Protein AF-A0A2N9M4C2-F1 (afdb_monomer)

Foldseek 3Di:
DDDDPDPPDDPDDDDDDDPVCVVPDDDDPVRVVVVVVVVVCVVVVVCVPPDCVVPDDDDPVRVVVPDDDDDDDDDDDDDPVLVVVLCVVDPCSVVVVVVVVVVVVVVVD

Radius of gyration: 27.61 Å; Cα contacts (8 Å, |Δi|>4): 12; chains: 1; bounding box: 53×60×71 Å

Structure (mmCIF, N/CA/C/O backbone):
data_AF-A0A2N9M4C2-F1
#
_entry.id   AF-A0A2N9M4C2-F1
#
loop_
_atom_site.group_PDB
_atom_site.id
_atom_site.type_symbol
_atom_site.label_atom_id
_atom_site.label_alt_id
_atom_site.label_comp_id
_atom_site.label_asym_id
_atom_site.label_entity_id
_atom_site.label_seq_id
_atom_site.pdbx_PDB_ins_code
_atom_site.Cartn_x
_atom_site.Cartn_y
_atom_site.Cartn_z
_atom_site.occupancy
_atom_site.B_iso_or_equiv
_atom_site.auth_seq_id
_atom_site.auth_comp_id
_atom_site.auth_asym_id
_atom_site.auth_atom_id
_atom_site.pdbx_PDB_model_num
ATOM 1 N N . MET A 1 1 ? 5.399 -47.821 -44.515 1.00 42.75 1 MET A N 1
ATOM 2 C CA . MET A 1 1 ? 6.242 -46.664 -44.135 1.00 42.75 1 MET A CA 1
ATOM 3 C C . MET A 1 1 ? 6.032 -46.381 -42.653 1.00 42.75 1 MET A C 1
ATOM 5 O O . MET A 1 1 ? 4.920 -46.050 -42.262 1.00 42.75 1 MET A O 1
ATOM 9 N N . ALA A 1 2 ? 7.039 -46.631 -41.812 1.00 45.56 2 ALA A N 1
ATOM 10 C CA . ALA A 1 2 ? 6.897 -46.562 -40.356 1.00 45.56 2 ALA A CA 1
ATOM 11 C C . ALA A 1 2 ? 6.952 -45.106 -39.853 1.00 45.56 2 ALA A C 1
ATOM 13 O O . ALA A 1 2 ? 7.911 -44.383 -40.123 1.00 45.56 2 ALA A O 1
ATOM 14 N N . LYS A 1 3 ? 5.909 -44.683 -39.127 1.00 49.50 3 LYS A N 1
ATOM 15 C CA . LYS A 1 3 ? 5.805 -43.375 -38.463 1.00 49.50 3 LYS A CA 1
ATOM 16 C C . LYS A 1 3 ? 6.837 -43.301 -37.331 1.00 49.50 3 LYS A C 1
ATOM 18 O O . LYS A 1 3 ? 6.828 -44.149 -36.443 1.00 49.50 3 LYS A O 1
ATOM 23 N N . ARG A 1 4 ? 7.715 -42.292 -37.345 1.00 53.59 4 ARG A N 1
ATOM 24 C CA . ARG A 1 4 ? 8.620 -42.009 -36.220 1.00 53.59 4 ARG A CA 1
ATOM 25 C C . ARG A 1 4 ? 7.776 -41.519 -35.044 1.00 53.59 4 ARG A C 1
ATOM 27 O O . ARG A 1 4 ? 7.190 -40.443 -35.107 1.00 53.59 4 ARG A O 1
ATOM 34 N N . SER A 1 5 ? 7.683 -42.348 -34.012 1.00 50.94 5 SER A N 1
ATOM 35 C CA . SER A 1 5 ? 7.042 -42.037 -32.738 1.00 50.94 5 SER A CA 1
ATOM 36 C C . SER A 1 5 ? 7.696 -40.816 -32.098 1.00 50.94 5 SER A C 1
ATOM 38 O O . SER A 1 5 ? 8.923 -40.719 -32.044 1.00 50.94 5 SER A O 1
ATOM 40 N N . SER A 1 6 ? 6.860 -39.911 -31.606 1.00 53.84 6 SER A N 1
ATOM 41 C CA . SER A 1 6 ? 7.190 -38.716 -30.837 1.00 53.84 6 SER A CA 1
ATOM 42 C C . SER A 1 6 ? 8.316 -38.987 -29.836 1.00 53.84 6 SER A C 1
ATOM 44 O O . SER A 1 6 ? 8.136 -39.714 -28.859 1.00 53.84 6 SER A O 1
ATOM 46 N N . ALA A 1 7 ? 9.497 -38.420 -30.082 1.00 58.50 7 ALA A N 1
ATOM 47 C CA . ALA A 1 7 ? 10.597 -38.481 -29.135 1.00 58.50 7 ALA A CA 1
ATOM 48 C C . ALA A 1 7 ? 10.240 -37.599 -27.932 1.00 58.50 7 ALA A C 1
ATOM 50 O O . ALA A 1 7 ? 10.392 -36.380 -27.975 1.00 58.50 7 ALA A O 1
ATOM 51 N N . SER A 1 8 ? 9.740 -38.222 -26.863 1.00 62.03 8 SER A N 1
ATOM 52 C CA . SER A 1 8 ? 9.714 -37.636 -25.524 1.00 62.03 8 SER A CA 1
ATOM 53 C C . SER A 1 8 ? 11.110 -37.091 -25.227 1.00 62.03 8 SER A C 1
ATOM 55 O O . SER A 1 8 ? 12.063 -37.865 -25.102 1.00 62.03 8 SER A O 1
ATOM 57 N N . SER A 1 9 ? 11.255 -35.769 -25.142 1.00 65.50 9 SER A N 1
ATOM 58 C CA . SER A 1 9 ? 12.511 -35.159 -24.718 1.00 65.50 9 SER A CA 1
ATOM 59 C C . SER A 1 9 ? 12.871 -35.713 -23.337 1.00 65.50 9 SER A C 1
ATOM 61 O O . SER A 1 9 ? 12.026 -35.820 -22.444 1.00 65.50 9 SER A O 1
ATOM 63 N N . ARG A 1 10 ? 14.121 -36.153 -23.156 1.00 65.88 10 ARG A N 1
ATOM 64 C CA . ARG A 1 10 ? 14.593 -36.567 -21.830 1.00 65.88 10 ARG A CA 1
ATOM 65 C C . ARG A 1 10 ? 14.462 -35.351 -20.915 1.00 65.88 10 ARG A C 1
ATOM 67 O O . ARG A 1 10 ? 14.984 -34.290 -21.257 1.00 65.88 10 ARG A O 1
ATOM 74 N N . ARG A 1 11 ? 13.767 -35.487 -19.778 1.00 65.94 11 ARG A N 1
ATOM 75 C CA . ARG A 1 11 ? 13.711 -34.418 -18.770 1.00 65.94 11 ARG A CA 1
ATOM 76 C C . ARG A 1 11 ? 15.146 -34.015 -18.431 1.00 65.94 11 ARG A C 1
ATOM 78 O O . ARG A 1 11 ? 15.949 -34.863 -18.044 1.00 65.94 11 ARG A O 1
ATOM 85 N N . GLY A 1 12 ? 15.470 -32.740 -18.640 1.00 72.56 12 GLY A N 1
ATOM 86 C CA . GLY A 1 12 ? 16.771 -32.193 -18.275 1.00 72.56 12 GLY A CA 1
ATOM 87 C C . GLY A 1 12 ? 17.039 -32.409 -16.786 1.00 72.56 12 GLY A C 1
ATOM 88 O O . GLY A 1 12 ? 16.111 -32.417 -15.974 1.00 72.56 12 GLY A O 1
ATOM 89 N N . LYS A 1 13 ? 18.307 -32.610 -16.421 1.00 81.12 13 LYS A N 1
ATOM 90 C CA . LYS A 1 13 ? 18.711 -32.723 -15.017 1.00 81.12 13 LYS A CA 1
ATOM 91 C C . LYS A 1 13 ? 18.387 -31.407 -14.302 1.00 81.12 13 LYS A C 1
ATOM 93 O O . LYS A 1 13 ? 18.711 -30.342 -14.823 1.00 81.12 13 LYS A O 1
ATOM 98 N N . LEU A 1 14 ? 17.764 -31.480 -13.126 1.00 79.00 14 LEU A N 1
ATOM 99 C CA . LEU A 1 14 ? 17.543 -30.301 -12.288 1.00 79.00 14 LEU A CA 1
ATOM 100 C C . LEU A 1 14 ? 18.901 -29.704 -11.902 1.00 79.00 14 LEU A C 1
ATOM 102 O O . LEU A 1 14 ? 19.776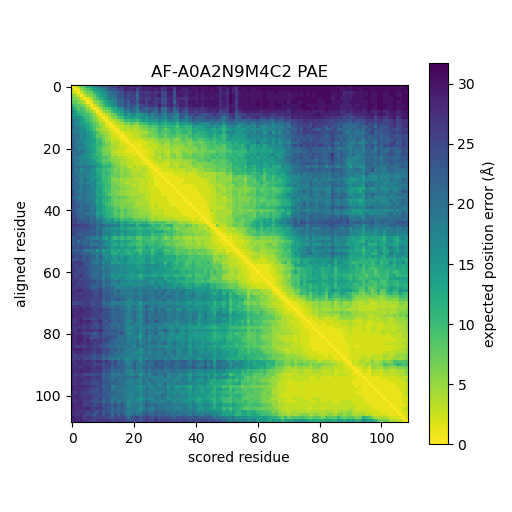 -30.413 -11.402 1.00 79.00 14 LEU A O 1
ATOM 106 N N . ILE A 1 15 ? 19.075 -28.411 -12.161 1.00 79.44 15 ILE A N 1
ATOM 107 C CA . ILE A 1 15 ? 20.264 -27.654 -11.772 1.00 79.44 15 ILE A CA 1
ATOM 108 C C . ILE A 1 15 ? 19.883 -26.849 -10.532 1.00 79.44 15 ILE A C 1
ATOM 110 O O . ILE A 1 15 ? 19.070 -25.932 -10.618 1.00 79.44 15 ILE A O 1
ATOM 114 N N . SER A 1 16 ? 20.455 -27.195 -9.380 1.00 82.81 16 SER A N 1
ATOM 115 C CA . SER A 1 16 ? 20.344 -26.380 -8.171 1.00 82.81 16 SER A CA 1
ATOM 116 C C . SER A 1 16 ? 21.365 -25.245 -8.231 1.00 82.81 16 SER A C 1
ATOM 118 O O . SER A 1 16 ? 22.569 -25.498 -8.256 1.00 82.81 16 SER A O 1
ATOM 120 N N . VAL A 1 17 ? 20.891 -24.004 -8.243 1.00 86.00 17 VAL A N 1
ATOM 121 C CA . VAL A 1 17 ? 21.718 -22.790 -8.196 1.00 86.00 17 VAL A CA 1
ATOM 122 C C . VAL A 1 17 ? 21.218 -21.885 -7.077 1.00 86.00 17 VAL A C 1
ATOM 124 O O . VAL A 1 17 ? 20.012 -21.776 -6.864 1.00 86.00 17 VAL A O 1
ATOM 127 N N . SER A 1 18 ? 22.138 -21.248 -6.349 1.00 89.12 18 SER A N 1
ATOM 128 C CA . SER A 1 18 ? 21.786 -20.256 -5.330 1.00 89.12 18 SER A CA 1
ATOM 129 C C . SER A 1 18 ? 21.359 -18.944 -5.992 1.00 89.12 18 SER A C 1
ATOM 131 O O . SER A 1 18 ? 21.867 -18.599 -7.061 1.00 89.12 18 SER A O 1
ATOM 133 N N . ALA A 1 19 ? 20.467 -18.183 -5.352 1.00 85.75 19 ALA A N 1
ATOM 134 C CA . ALA A 1 19 ? 20.057 -16.865 -5.845 1.00 85.75 19 ALA A CA 1
ATOM 135 C C . ALA A 1 19 ? 21.266 -15.932 -6.046 1.00 85.75 19 ALA A C 1
ATOM 137 O O . ALA A 1 19 ? 21.409 -15.327 -7.106 1.00 85.75 19 ALA A O 1
ATOM 138 N N . GLU A 1 20 ? 22.197 -15.925 -5.087 1.00 89.88 20 GLU A N 1
ATOM 139 C CA . GLU A 1 20 ? 23.449 -15.160 -5.154 1.00 89.88 20 GLU A CA 1
ATOM 140 C C . GLU A 1 20 ? 24.255 -15.474 -6.427 1.00 89.88 20 GLU A C 1
ATOM 142 O O . GLU A 1 20 ? 24.755 -14.575 -7.104 1.00 89.88 20 GLU A O 1
ATOM 147 N N . SER A 1 21 ? 24.330 -16.756 -6.808 1.00 85.94 21 SER A N 1
ATOM 148 C CA . SER A 1 21 ? 25.044 -17.197 -8.013 1.00 85.94 21 SER A CA 1
ATOM 149 C C . SER A 1 21 ? 24.338 -16.814 -9.313 1.00 85.94 21 SER A C 1
ATOM 151 O O . SER A 1 21 ? 24.990 -16.699 -10.345 1.00 85.94 21 SER A O 1
ATOM 153 N N . ILE A 1 22 ? 23.018 -16.609 -9.289 1.00 86.06 22 ILE A N 1
ATOM 154 C CA . ILE A 1 22 ? 22.260 -16.140 -10.454 1.00 86.06 22 ILE A CA 1
ATOM 155 C C . ILE A 1 22 ? 22.545 -14.655 -10.678 1.00 86.06 22 ILE A C 1
ATOM 157 O O . ILE A 1 22 ? 22.813 -14.257 -11.810 1.00 86.06 22 ILE A O 1
ATOM 161 N N . PHE A 1 23 ? 22.523 -13.859 -9.607 1.00 86.19 23 PHE A N 1
ATOM 162 C CA . PHE A 1 23 ? 22.695 -12.409 -9.689 1.00 86.19 23 PHE A CA 1
ATOM 163 C C . PHE A 1 23 ? 24.137 -11.980 -9.980 1.00 86.19 23 PHE A C 1
ATOM 165 O O . PHE A 1 23 ? 24.347 -11.017 -10.710 1.00 86.19 23 PHE A O 1
ATOM 172 N N . SER A 1 24 ? 25.131 -12.704 -9.459 1.00 89.06 24 SER A N 1
ATOM 173 C CA . SER A 1 24 ? 26.557 -12.381 -9.648 1.00 89.06 24 SER A CA 1
ATOM 174 C C . SER A 1 24 ? 27.164 -12.926 -10.948 1.00 89.06 24 SER A C 1
ATOM 176 O O . SER A 1 24 ? 28.325 -12.649 -11.256 1.00 89.06 24 SER A O 1
ATOM 178 N N . ARG A 1 25 ? 26.414 -13.710 -11.736 1.00 89.06 25 ARG A N 1
ATOM 179 C CA . ARG A 1 25 ? 26.960 -14.374 -12.926 1.00 89.06 25 ARG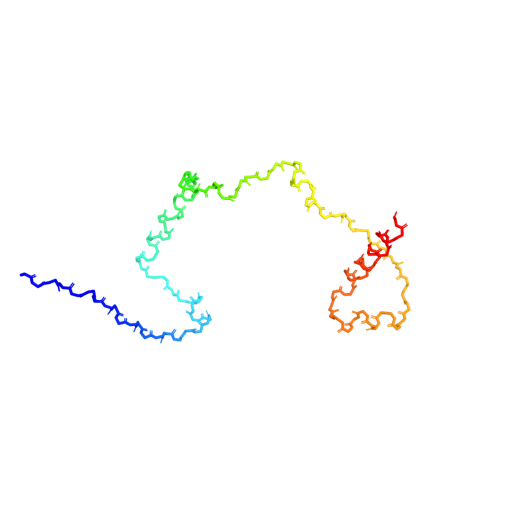 A CA 1
ATOM 180 C C . ARG A 1 25 ? 27.163 -13.388 -14.085 1.00 89.06 25 ARG A C 1
ATOM 182 O O . ARG A 1 25 ? 26.180 -12.813 -14.555 1.00 89.06 25 ARG A O 1
ATOM 189 N N . PRO A 1 26 ? 28.389 -13.250 -14.629 1.00 89.75 26 PRO A N 1
ATOM 190 C CA . PRO A 1 26 ? 28.631 -12.367 -15.762 1.00 89.75 26 PRO A CA 1
ATOM 191 C C . PRO A 1 26 ? 27.957 -12.894 -17.036 1.00 89.75 26 PRO A C 1
ATOM 193 O O . PRO A 1 26 ? 27.902 -14.100 -17.292 1.00 89.75 26 PRO A O 1
ATOM 196 N N . LEU A 1 27 ? 27.458 -11.967 -17.853 1.00 90.06 27 LEU A N 1
ATOM 197 C CA . LEU A 1 27 ? 26.815 -12.263 -19.131 1.00 90.06 27 LEU A CA 1
ATOM 198 C C . LEU A 1 27 ? 27.844 -12.725 -20.172 1.00 90.06 27 LEU A C 1
ATOM 200 O O . LEU A 1 27 ? 28.914 -12.138 -20.319 1.00 90.06 27 LEU A O 1
ATOM 204 N N . ASN A 1 28 ? 27.497 -13.751 -20.949 1.00 92.12 28 ASN A N 1
ATOM 205 C CA . ASN A 1 28 ? 28.287 -14.146 -22.117 1.00 92.12 28 ASN A CA 1
ATOM 206 C C . ASN A 1 28 ? 27.987 -13.213 -23.309 1.00 92.12 28 ASN A C 1
ATOM 208 O O . ASN A 1 28 ? 26.888 -12.672 -23.417 1.00 92.12 28 ASN A O 1
ATOM 212 N N . LYS A 1 29 ? 28.912 -13.104 -24.272 1.00 93.38 29 LYS A N 1
ATOM 213 C CA . LYS A 1 29 ? 28.821 -12.261 -25.481 1.00 93.38 29 LYS A CA 1
ATOM 214 C C . LYS A 1 29 ? 27.467 -12.356 -26.194 1.00 93.38 29 LYS A C 1
ATOM 216 O O . LYS A 1 29 ? 26.915 -11.342 -26.607 1.00 93.38 29 LYS A O 1
ATOM 221 N N . ARG A 1 30 ? 26.906 -13.569 -26.309 1.00 93.56 30 ARG A N 1
ATOM 222 C CA . ARG A 1 30 ? 25.581 -13.796 -26.920 1.00 93.56 30 ARG A CA 1
ATOM 223 C C . ARG A 1 30 ? 24.453 -13.132 -26.128 1.00 93.56 30 ARG A C 1
ATOM 225 O O . ARG A 1 30 ? 23.580 -12.518 -26.725 1.00 93.56 30 ARG A O 1
ATOM 232 N N . GLN A 1 31 ? 24.475 -13.244 -24.801 1.00 94.12 31 GLN A N 1
ATOM 233 C CA . GLN A 1 31 ? 23.456 -12.647 -23.936 1.00 94.12 31 GLN A CA 1
ATOM 234 C C . GLN A 1 31 ? 23.559 -11.122 -23.956 1.00 94.12 31 GLN A C 1
ATOM 236 O O . GLN A 1 31 ? 22.544 -10.451 -24.106 1.00 94.12 31 GLN A O 1
ATOM 241 N N . THR A 1 32 ? 24.779 -10.583 -23.905 1.00 94.25 32 THR A N 1
ATOM 242 C CA . THR A 1 32 ? 25.023 -9.140 -24.028 1.00 94.25 32 THR A CA 1
ATOM 243 C C . THR A 1 32 ? 24.485 -8.590 -25.347 1.00 94.25 32 THR A C 1
ATOM 245 O O . THR A 1 32 ? 23.804 -7.571 -25.347 1.00 94.25 32 THR A O 1
ATOM 248 N N . ALA A 1 33 ? 24.719 -9.283 -26.466 1.00 95.06 33 ALA A N 1
ATOM 249 C CA . ALA A 1 33 ? 24.199 -8.874 -27.771 1.00 95.06 33 ALA A CA 1
ATOM 250 C C . ALA A 1 33 ? 22.659 -8.887 -27.830 1.00 95.06 33 ALA A C 1
ATOM 252 O O . ALA A 1 33 ? 22.057 -7.973 -28.394 1.00 95.06 33 ALA A O 1
ATOM 253 N N . VAL A 1 34 ? 22.013 -9.891 -27.224 1.00 94.88 34 VAL A N 1
ATOM 254 C CA . VAL A 1 34 ? 20.544 -9.961 -27.130 1.00 94.88 34 VAL A CA 1
ATOM 255 C C . VAL A 1 34 ? 19.994 -8.807 -26.291 1.00 94.88 34 VAL A C 1
ATOM 257 O O . VAL A 1 34 ? 19.091 -8.109 -26.749 1.00 94.88 34 VAL A O 1
ATOM 260 N N . LEU A 1 35 ? 20.562 -8.557 -25.108 1.00 93.25 35 LEU A N 1
ATOM 261 C CA . LEU A 1 35 ? 20.149 -7.443 -24.250 1.00 93.25 35 LEU A CA 1
ATOM 262 C C . LEU A 1 35 ? 20.357 -6.091 -24.935 1.00 93.25 35 LEU A C 1
ATOM 264 O O . LEU A 1 35 ? 19.472 -5.247 -24.875 1.00 93.25 35 LEU A O 1
ATOM 268 N N . ALA A 1 36 ? 21.474 -5.902 -25.642 1.00 94.12 36 ALA A N 1
ATOM 269 C CA . ALA A 1 36 ? 21.734 -4.680 -26.398 1.00 94.12 36 ALA A CA 1
ATOM 270 C C . ALA A 1 36 ? 20.687 -4.446 -27.501 1.00 94.12 36 ALA A C 1
ATOM 272 O O . ALA A 1 36 ? 20.237 -3.319 -27.697 1.00 94.12 36 ALA A O 1
ATOM 273 N N . ARG A 1 37 ? 20.251 -5.506 -28.197 1.00 91.88 37 ARG A N 1
ATOM 274 C CA . ARG A 1 37 ? 19.171 -5.421 -29.192 1.00 91.88 37 ARG A CA 1
ATOM 275 C C . ARG A 1 37 ? 17.833 -5.047 -28.550 1.00 91.88 37 ARG A C 1
ATOM 277 O O . ARG A 1 37 ? 17.142 -4.187 -29.088 1.00 91.88 37 ARG A O 1
ATOM 284 N N . ILE A 1 38 ? 17.483 -5.672 -27.425 1.00 90.31 38 ILE A N 1
ATOM 285 C CA . ILE A 1 38 ? 16.247 -5.370 -26.683 1.00 90.31 38 ILE A CA 1
ATOM 286 C C . ILE A 1 38 ? 16.269 -3.922 -26.184 1.00 90.31 38 ILE A C 1
ATOM 288 O O . ILE A 1 38 ? 15.321 -3.184 -26.425 1.00 90.31 38 ILE A O 1
ATOM 292 N N . ALA A 1 39 ? 17.374 -3.491 -25.573 1.00 90.62 39 ALA A N 1
ATOM 293 C CA . ALA A 1 39 ? 17.540 -2.127 -25.083 1.00 90.62 39 ALA A CA 1
ATOM 294 C C . ALA A 1 39 ? 17.424 -1.093 -26.213 1.00 90.62 39 ALA A C 1
ATOM 296 O O . ALA A 1 39 ? 16.765 -0.073 -26.044 1.00 90.62 39 ALA A O 1
ATOM 297 N N . LYS A 1 40 ? 18.007 -1.370 -27.389 1.00 92.19 40 LYS A N 1
ATOM 298 C CA . LYS A 1 40 ? 17.877 -0.500 -28.568 1.00 92.19 40 LYS A CA 1
ATOM 299 C C . LYS A 1 40 ? 16.424 -0.383 -29.045 1.00 92.19 40 LYS A C 1
ATOM 301 O O . LYS A 1 40 ? 15.996 0.713 -29.386 1.00 92.19 40 LYS A O 1
ATOM 306 N N . ARG A 1 41 ? 15.683 -1.494 -29.060 1.00 87.06 41 ARG A N 1
ATOM 307 C CA . ARG A 1 41 ? 14.255 -1.539 -29.415 1.00 87.06 41 ARG A CA 1
ATOM 308 C C . ARG A 1 41 ? 13.396 -0.739 -28.424 1.00 87.06 41 ARG A C 1
ATOM 310 O O . ARG A 1 41 ? 12.620 0.109 -28.845 1.00 87.06 41 ARG A O 1
ATOM 317 N N . GLN A 1 42 ? 13.614 -0.928 -27.122 1.00 87.06 42 GLN A N 1
ATOM 318 C CA . GLN A 1 42 ? 12.920 -0.175 -26.067 1.00 87.06 42 GLN A CA 1
ATOM 319 C C . GLN A 1 42 ? 13.236 1.327 -26.114 1.00 87.06 42 GLN A C 1
ATOM 321 O O . GLN A 1 42 ? 12.337 2.151 -26.009 1.00 87.06 42 GLN A O 1
ATOM 326 N N . ALA A 1 43 ? 14.503 1.702 -26.322 1.00 88.88 43 ALA A N 1
ATOM 327 C CA . ALA A 1 43 ? 14.905 3.106 -26.434 1.00 88.88 43 ALA A CA 1
ATOM 328 C C . ALA A 1 43 ? 14.301 3.808 -27.663 1.00 88.88 43 ALA A C 1
ATOM 330 O O . ALA A 1 43 ? 14.124 5.022 -27.647 1.00 88.88 43 ALA A O 1
ATOM 331 N N . ALA A 1 44 ? 13.985 3.052 -28.717 1.00 88.94 44 ALA A N 1
ATOM 332 C CA . ALA A 1 44 ? 13.282 3.556 -29.892 1.00 88.94 44 ALA A CA 1
ATO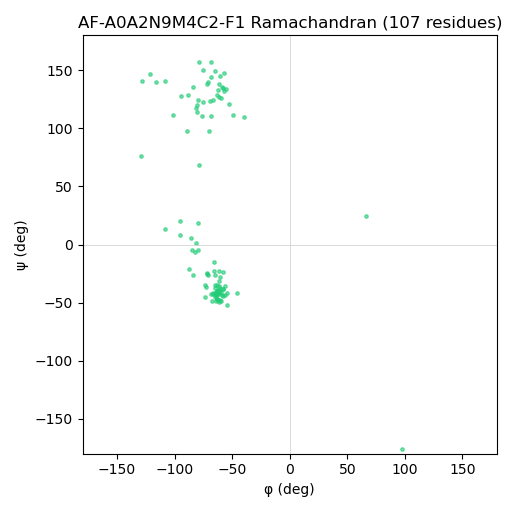M 333 C C . ALA A 1 44 ? 11.758 3.673 -29.688 1.00 88.94 44 ALA A C 1
ATOM 335 O O . ALA A 1 44 ? 11.080 4.163 -30.587 1.00 88.94 44 ALA A O 1
ATOM 336 N N . GLY A 1 45 ? 11.218 3.232 -28.542 1.00 83.19 45 GLY A N 1
ATOM 337 C CA . GLY A 1 45 ? 9.778 3.233 -28.269 1.00 83.19 45 GLY A CA 1
ATOM 338 C C . GLY A 1 45 ? 8.984 2.273 -29.159 1.00 83.19 45 GLY A C 1
ATOM 339 O O . GLY A 1 45 ? 7.805 2.503 -29.412 1.00 83.19 45 GLY A O 1
ATOM 340 N N . GLU A 1 46 ? 9.626 1.223 -29.682 1.00 82.94 46 GLU A N 1
ATOM 341 C CA . GLU A 1 46 ? 8.994 0.215 -30.543 1.00 82.94 46 GLU A CA 1
ATOM 342 C C . GLU A 1 46 ? 8.200 -0.785 -29.677 1.00 82.94 46 GLU A C 1
ATOM 344 O O . GLU A 1 46 ? 8.561 -1.954 -29.541 1.00 82.94 46 GLU A O 1
ATOM 349 N N . ASP A 1 47 ? 7.118 -0.288 -29.075 1.00 81.69 47 ASP A N 1
ATOM 350 C CA . ASP A 1 47 ? 6.175 -1.049 -28.243 1.00 81.69 47 ASP A CA 1
ATOM 351 C C . ASP A 1 47 ? 4.950 -1.533 -29.050 1.00 81.69 47 ASP A C 1
ATOM 353 O O . ASP A 1 47 ? 4.004 -2.085 -28.495 1.00 81.69 47 ASP A O 1
ATOM 357 N N . SER A 1 48 ? 4.962 -1.366 -30.379 1.00 81.94 48 SER A N 1
ATOM 358 C CA . SER A 1 48 ? 3.858 -1.733 -31.284 1.00 81.94 48 SER A CA 1
ATOM 359 C C . SER A 1 48 ? 3.511 -3.223 -31.290 1.00 81.94 48 SER A C 1
ATOM 361 O O . SER A 1 48 ? 2.398 -3.584 -31.660 1.00 81.94 48 SER A O 1
ATOM 363 N N . ASP A 1 49 ? 4.459 -4.079 -30.901 1.00 84.06 49 ASP A N 1
ATOM 364 C CA . ASP A 1 49 ? 4.271 -5.531 -30.809 1.00 84.06 49 ASP A CA 1
ATOM 365 C C . ASP A 1 49 ? 3.597 -5.953 -29.483 1.00 84.06 49 ASP A C 1
ATOM 367 O O . ASP A 1 49 ? 3.303 -7.136 -29.298 1.00 84.06 49 ASP A O 1
ATOM 371 N N . ILE A 1 50 ? 3.390 -5.027 -28.535 1.00 83.69 50 ILE A N 1
ATOM 372 C CA . ILE A 1 50 ? 2.752 -5.325 -27.248 1.00 83.69 50 ILE A CA 1
ATOM 373 C C . ILE A 1 50 ? 1.233 -5.352 -27.434 1.00 83.69 50 ILE A C 1
ATOM 375 O O . ILE A 1 50 ? 0.599 -4.334 -27.707 1.00 83.69 50 ILE A O 1
ATOM 379 N N . ASP A 1 51 ? 0.648 -6.534 -27.259 1.00 87.00 51 ASP A N 1
ATOM 380 C CA . ASP A 1 51 ? -0.799 -6.718 -27.237 1.00 87.00 51 ASP A CA 1
ATOM 381 C C . ASP A 1 51 ? -1.362 -6.333 -25.858 1.00 87.00 51 ASP A C 1
ATOM 383 O O . ASP A 1 51 ? -0.978 -6.912 -24.844 1.00 87.00 51 ASP A O 1
ATOM 387 N N . TYR A 1 52 ? -2.263 -5.348 -25.835 1.00 85.38 52 TYR A N 1
ATOM 388 C CA . TYR A 1 52 ? -2.993 -4.890 -24.644 1.00 85.38 52 TYR A CA 1
ATOM 389 C C . TYR A 1 52 ? -4.480 -5.288 -24.681 1.00 85.38 52 TYR A C 1
ATOM 391 O O . TYR A 1 52 ? -5.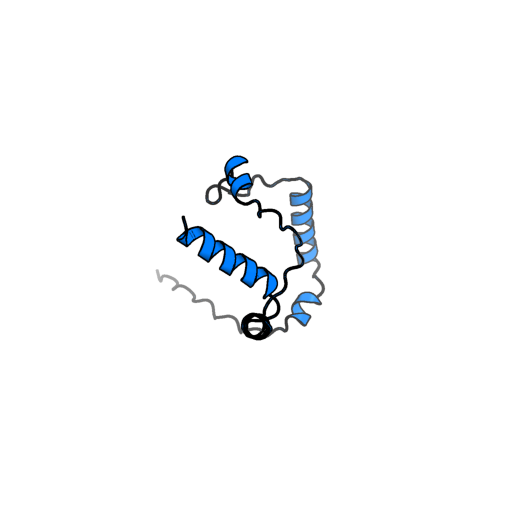290 -4.736 -23.935 1.00 85.38 52 TYR A O 1
ATOM 399 N N . SER A 1 53 ? -4.881 -6.197 -25.577 1.00 89.31 53 SER A N 1
ATOM 400 C CA . SER A 1 53 ? -6.286 -6.582 -25.768 1.00 89.31 53 SER A CA 1
ATOM 401 C C . SER A 1 53 ? -6.934 -7.193 -24.520 1.00 89.31 53 SER A C 1
ATOM 403 O O . SER A 1 53 ? -8.140 -7.045 -24.316 1.00 89.31 53 SER A O 1
ATOM 405 N N . ASP A 1 54 ? -6.142 -7.831 -23.659 1.00 91.88 54 ASP A N 1
ATOM 406 C CA . ASP A 1 54 ? -6.563 -8.426 -22.391 1.00 91.88 54 ASP A CA 1
ATOM 407 C C . ASP A 1 54 ? -6.533 -7.440 -21.209 1.00 91.88 54 ASP A C 1
ATOM 409 O O . ASP A 1 54 ? -7.213 -7.653 -20.202 1.00 91.88 54 ASP A O 1
ATOM 413 N N . ILE A 1 55 ? -5.770 -6.350 -21.327 1.00 88.69 55 ILE A N 1
ATOM 414 C CA . ILE A 1 55 ? -5.566 -5.344 -20.279 1.00 88.69 55 ILE A CA 1
ATOM 415 C C . ILE A 1 55 ? -5.825 -3.955 -20.879 1.00 88.69 55 ILE A C 1
ATOM 417 O O . ILE A 1 55 ? -4.883 -3.201 -21.152 1.00 88.69 55 ILE A O 1
ATOM 421 N N . PRO A 1 56 ? -7.102 -3.584 -21.092 1.00 85.00 56 PRO A N 1
ATOM 422 C CA . PRO A 1 56 ? -7.431 -2.272 -21.622 1.00 85.00 56 PRO A CA 1
ATOM 423 C C . PRO A 1 56 ? -6.928 -1.165 -20.680 1.00 85.00 56 PRO A C 1
ATOM 425 O O . PRO A 1 56 ? -6.966 -1.326 -19.452 1.00 85.00 56 PRO A O 1
ATOM 428 N N . PRO A 1 57 ? -6.477 -0.021 -21.224 1.00 83.81 57 PRO A N 1
ATOM 429 C CA . PRO A 1 57 ? -6.036 1.100 -20.409 1.00 83.81 57 PRO A CA 1
ATOM 430 C C . PRO A 1 57 ? -7.193 1.619 -19.550 1.00 83.81 57 PRO A C 1
ATOM 432 O O . PRO A 1 57 ? -8.331 1.743 -20.007 1.00 83.81 57 PRO A O 1
ATOM 435 N N . LEU A 1 58 ? -6.894 1.938 -18.291 1.00 88.62 58 LEU A N 1
ATOM 436 C CA . LEU A 1 58 ? -7.870 2.549 -17.394 1.00 88.62 58 LEU A CA 1
ATOM 437 C C . LEU A 1 58 ? -8.149 3.990 -17.827 1.00 88.62 58 LEU A C 1
ATOM 439 O O . LEU A 1 58 ? -7.227 4.732 -18.161 1.00 88.62 58 LEU A O 1
ATOM 443 N N . THR A 1 59 ? -9.412 4.404 -17.757 1.00 90.56 59 THR A N 1
ATOM 444 C CA . THR A 1 59 ? -9.778 5.815 -17.926 1.00 90.56 59 THR A CA 1
ATOM 445 C C . THR A 1 59 ? -9.267 6.647 -16.748 1.00 90.56 59 THR A C 1
ATOM 447 O O . THR A 1 59 ? -9.094 6.130 -15.640 1.00 90.56 59 THR A O 1
ATOM 450 N N . ASP A 1 60 ? -9.091 7.957 -16.940 1.00 87.69 60 ASP A N 1
ATOM 451 C CA . ASP A 1 60 ? -8.689 8.866 -15.855 1.00 87.69 60 ASP A CA 1
ATOM 452 C C . ASP A 1 60 ? -9.651 8.806 -14.658 1.00 87.69 60 ASP A C 1
ATOM 454 O O . ASP A 1 60 ? -9.226 8.851 -13.502 1.00 87.69 60 ASP A O 1
ATOM 458 N N . GLU A 1 61 ? -10.950 8.629 -14.914 1.00 87.31 61 GLU A N 1
ATOM 459 C CA . GLU A 1 61 ? -11.965 8.451 -13.872 1.00 87.31 61 GLU A CA 1
ATOM 460 C C . GLU A 1 61 ? -11.785 7.143 -13.097 1.00 87.31 61 GLU A C 1
ATOM 462 O O . GLU A 1 61 ? -11.919 7.115 -11.869 1.00 87.31 61 GLU A O 1
ATOM 467 N N . GLN A 1 62 ? -11.484 6.043 -13.795 1.00 87.69 62 GLN A N 1
ATOM 468 C CA . GLN A 1 62 ? -11.182 4.768 -13.153 1.00 87.69 62 GLN A CA 1
ATOM 469 C C . GLN A 1 62 ? -9.908 4.889 -12.321 1.00 87.69 62 GLN A C 1
ATOM 471 O O . GLN A 1 62 ? -9.903 4.479 -11.162 1.00 87.69 62 GLN A O 1
ATOM 476 N N . LEU A 1 63 ? -8.864 5.520 -12.860 1.00 86.44 63 LEU A N 1
ATOM 477 C CA . LEU A 1 63 ? -7.600 5.745 -12.167 1.00 86.44 63 LEU A CA 1
ATOM 478 C C . LEU A 1 63 ? -7.775 6.628 -10.921 1.00 86.44 63 LEU A C 1
ATOM 480 O O . LEU A 1 63 ? -7.201 6.345 -9.866 1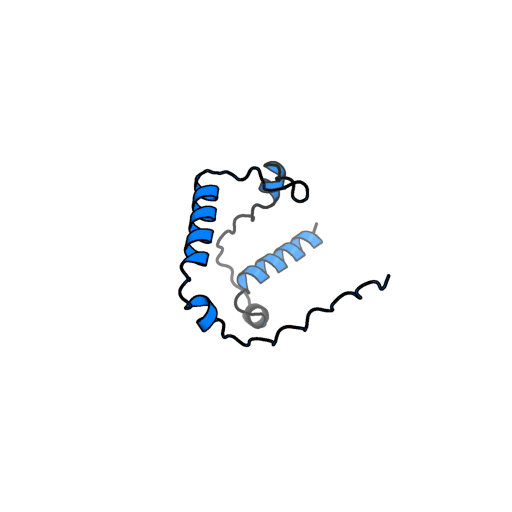.00 86.44 63 LEU A O 1
ATOM 484 N N . ALA A 1 64 ? -8.621 7.658 -10.997 1.00 83.25 64 ALA A N 1
ATOM 485 C CA . ALA A 1 64 ? -8.927 8.540 -9.875 1.00 83.25 64 ALA A CA 1
ATOM 486 C C . ALA A 1 64 ? -9.564 7.798 -8.687 1.00 83.25 64 ALA A C 1
ATOM 488 O O . ALA A 1 64 ? -9.289 8.149 -7.535 1.00 83.25 64 ALA A O 1
ATOM 489 N N . LYS A 1 65 ? -10.340 6.730 -8.933 1.00 80.75 65 LYS A N 1
ATOM 490 C CA . LYS A 1 65 ? -10.918 5.880 -7.872 1.00 80.75 65 LYS A CA 1
ATOM 491 C C . LYS A 1 65 ? -9.860 5.112 -7.074 1.00 80.75 65 LYS A C 1
ATOM 493 O O . LYS A 1 65 ? -10.111 4.762 -5.924 1.00 80.75 65 LYS A O 1
ATOM 498 N N . PHE A 1 66 ? -8.670 4.890 -7.634 1.00 81.00 66 PHE A N 1
ATOM 499 C CA . PHE A 1 66 ? -7.566 4.200 -6.953 1.00 81.00 66 PHE A CA 1
ATOM 500 C C . PHE A 1 66 ? -6.692 5.127 -6.095 1.00 81.00 66 PHE A C 1
ATOM 502 O O . PHE A 1 66 ? -5.694 4.687 -5.515 1.00 81.00 66 PHE A O 1
ATOM 509 N N . ARG A 1 67 ? -7.054 6.409 -5.955 1.00 75.12 67 ARG A N 1
ATOM 510 C CA . ARG A 1 67 ? -6.329 7.322 -5.067 1.00 75.12 67 ARG A CA 1
ATOM 511 C C . ARG A 1 67 ? -6.553 6.936 -3.609 1.00 75.12 67 ARG A C 1
ATOM 513 O O . ARG A 1 67 ? -7.675 6.888 -3.106 1.00 75.12 67 ARG A O 1
ATOM 520 N N . ARG A 1 68 ? -5.452 6.699 -2.893 1.00 75.62 68 ARG A N 1
ATOM 521 C CA . ARG A 1 68 ? -5.494 6.533 -1.438 1.00 75.62 68 ARG A CA 1
ATOM 522 C C . ARG A 1 68 ? -5.978 7.838 -0.816 1.00 75.62 68 ARG A C 1
ATOM 524 O O . ARG A 1 68 ? -5.416 8.894 -1.095 1.00 75.62 68 ARG A O 1
ATOM 531 N N . ALA A 1 69 ? -6.984 7.751 0.051 1.00 79.69 69 ALA A N 1
ATOM 532 C CA . ALA A 1 69 ? -7.408 8.898 0.841 1.00 79.69 69 ALA A CA 1
ATOM 533 C C . ALA A 1 69 ? -6.206 9.453 1.634 1.00 79.69 69 ALA A C 1
ATOM 535 O O . ALA A 1 69 ? -5.470 8.655 2.238 1.00 79.69 69 ALA A O 1
ATOM 536 N N . PRO A 1 70 ? -5.989 10.782 1.638 1.00 84.81 70 PRO A N 1
ATOM 537 C CA . PRO A 1 70 ? -4.886 11.383 2.373 1.00 84.81 70 PRO A CA 1
ATOM 538 C C . PRO A 1 70 ? -5.010 11.044 3.860 1.00 84.81 70 PRO A C 1
ATOM 540 O O . PRO A 1 70 ? -6.097 11.086 4.439 1.00 84.81 70 PRO A O 1
ATOM 543 N N . LYS A 1 71 ? -3.889 10.661 4.477 1.00 86.69 71 LYS A N 1
ATOM 544 C CA . LYS A 1 71 ? -3.828 10.389 5.915 1.00 86.69 71 LYS A CA 1
ATOM 545 C C . LYS A 1 71 ? -3.508 11.688 6.641 1.00 86.69 71 LYS A C 1
ATOM 547 O O . LYS A 1 71 ? -2.526 12.342 6.309 1.00 86.69 71 LYS A O 1
ATOM 552 N N . VAL A 1 72 ? -4.302 12.016 7.651 1.00 90.44 72 VAL A N 1
ATOM 553 C CA . VAL A 1 72 ? -4.016 13.125 8.564 1.00 90.44 72 VAL A CA 1
ATOM 554 C C . VAL A 1 72 ? -3.282 12.561 9.776 1.00 90.44 72 VAL A C 1
ATOM 556 O O . VAL A 1 72 ? -3.731 11.580 10.372 1.00 90.44 72 VAL A O 1
ATOM 559 N N . LEU A 1 73 ? -2.136 13.151 10.117 1.00 89.56 73 LEU A N 1
ATOM 560 C CA . LEU A 1 73 ? -1.409 12.797 11.330 1.00 89.56 73 LEU A CA 1
ATOM 561 C C . LEU A 1 73 ? -2.132 13.420 12.526 1.00 89.56 73 LEU A C 1
ATOM 563 O O . LEU A 1 73 ? -2.131 14.636 12.687 1.00 89.56 73 LEU A O 1
ATOM 567 N N . ILE A 1 74 ? -2.744 12.578 13.353 1.00 88.06 74 ILE A N 1
ATOM 568 C CA . ILE A 1 74 ? -3.377 12.991 14.606 1.00 88.06 74 ILE A CA 1
ATOM 569 C C . ILE A 1 74 ? -2.659 12.330 15.782 1.00 88.06 74 ILE A C 1
ATOM 571 O O . ILE A 1 74 ? -2.300 11.153 15.719 1.00 88.06 74 ILE A O 1
ATOM 575 N N . ALA A 1 75 ? -2.459 13.081 16.863 1.00 89.75 75 ALA A N 1
ATOM 576 C CA . ALA A 1 75 ? -2.001 12.532 18.131 1.00 89.75 75 ALA A CA 1
ATOM 577 C C . ALA A 1 75 ? -3.229 12.110 18.951 1.00 89.75 75 ALA A C 1
ATOM 579 O O . ALA A 1 75 ? -3.877 12.941 19.579 1.00 89.75 75 ALA A O 1
ATOM 580 N N . ALA A 1 76 ? -3.571 10.822 18.913 1.00 89.69 76 ALA A N 1
ATOM 581 C CA . ALA A 1 76 ? -4.654 10.247 19.707 1.00 89.69 76 ALA A CA 1
ATOM 582 C C . ALA A 1 76 ? -4.083 9.363 20.822 1.00 89.69 76 ALA A C 1
ATOM 584 O O . ALA A 1 76 ? -3.110 8.635 20.610 1.00 89.69 76 ALA A O 1
ATOM 585 N N . ARG A 1 77 ? -4.692 9.415 22.010 1.00 93.19 77 ARG A N 1
ATOM 586 C CA . ARG A 1 77 ? -4.365 8.503 23.114 1.00 93.19 77 ARG A CA 1
ATOM 587 C C . ARG A 1 77 ? -5.156 7.209 22.932 1.00 93.19 77 ARG A C 1
ATOM 589 O O . ARG A 1 77 ? -6.339 7.257 22.616 1.00 93.19 77 ARG A O 1
ATOM 596 N N . LEU A 1 78 ? -4.491 6.075 23.123 1.00 92.25 78 LEU A N 1
ATOM 597 C CA . LEU A 1 78 ? -5.095 4.744 23.124 1.00 92.25 78 LEU A CA 1
ATOM 598 C C . LEU A 1 78 ? -4.809 4.085 24.465 1.00 92.25 78 LEU A C 1
ATOM 600 O O . LEU A 1 78 ? -3.730 4.290 25.031 1.00 92.25 78 LEU A O 1
ATOM 604 N N . ASP A 1 79 ? -5.748 3.274 24.933 1.00 96.25 79 ASP A N 1
ATOM 605 C CA . ASP A 1 79 ? -5.534 2.457 26.119 1.00 96.25 79 ASP A CA 1
ATOM 606 C C . ASP A 1 79 ? -4.429 1.424 25.873 1.00 96.25 79 ASP A C 1
ATOM 608 O O . ASP A 1 79 ? -4.175 0.982 24.743 1.00 96.25 79 ASP A O 1
ATOM 612 N N . ARG A 1 80 ? -3.709 1.076 26.946 1.00 96.25 80 ARG A N 1
ATOM 613 C CA . ARG A 1 80 ? -2.517 0.223 26.858 1.00 96.25 80 ARG A CA 1
ATOM 614 C C . ARG A 1 80 ? -2.851 -1.179 26.354 1.00 96.25 80 ARG A C 1
ATOM 616 O O . ARG A 1 80 ? -2.123 -1.706 25.522 1.00 96.25 80 ARG A O 1
ATOM 623 N N . ASP A 1 81 ? -3.945 -1.758 26.823 1.00 96.81 81 ASP A N 1
ATOM 624 C CA . ASP A 1 81 ? -4.422 -3.079 26.415 1.00 96.81 81 ASP A CA 1
ATOM 625 C C . ASP A 1 81 ? -4.796 -3.128 24.924 1.00 96.81 81 ASP A C 1
ATOM 627 O O . ASP A 1 81 ? -4.401 -4.061 24.222 1.00 96.81 81 ASP A O 1
ATOM 631 N N . ILE A 1 82 ? -5.468 -2.092 24.412 1.00 95.25 82 ILE A N 1
ATOM 632 C CA . ILE A 1 82 ? -5.794 -1.943 22.988 1.00 95.25 82 ILE A CA 1
ATOM 633 C C . ILE A 1 82 ? -4.511 -1.837 22.161 1.00 95.25 82 ILE A C 1
ATOM 635 O O . ILE A 1 82 ? -4.367 -2.514 21.136 1.00 95.25 82 ILE A O 1
ATOM 639 N N . TYR A 1 83 ? -3.564 -1.003 22.599 1.00 94.00 83 TYR A N 1
ATOM 640 C CA . TYR A 1 83 ? -2.275 -0.852 21.929 1.00 94.00 83 TYR A CA 1
ATOM 641 C C . TYR A 1 83 ? -1.508 -2.180 21.872 1.00 94.00 83 TYR A C 1
ATOM 643 O O . TYR A 1 83 ? -1.067 -2.598 20.796 1.00 94.00 83 TYR A O 1
ATOM 651 N N . ASP A 1 84 ? -1.401 -2.874 23.004 1.00 95.19 84 ASP A N 1
ATOM 652 C CA . ASP A 1 84 ? -0.697 -4.149 23.104 1.00 95.19 84 ASP A CA 1
ATOM 653 C C . ASP A 1 84 ? -1.376 -5.228 22.255 1.00 95.19 84 ASP A C 1
ATOM 655 O O . ASP A 1 84 ? -0.693 -5.974 21.550 1.00 95.19 84 ASP A O 1
ATOM 659 N N . TRP A 1 85 ? -2.712 -5.283 22.245 1.00 95.81 85 TRP A N 1
ATOM 660 C CA . TRP A 1 85 ? -3.470 -6.201 21.395 1.00 95.81 85 TRP A CA 1
ATOM 661 C C . TRP A 1 85 ? -3.193 -5.965 19.906 1.00 95.81 85 TRP A C 1
ATOM 663 O O . TRP A 1 85 ? -2.868 -6.908 19.184 1.00 95.81 85 TRP A O 1
ATOM 673 N N . LEU A 1 86 ? -3.230 -4.712 19.441 1.00 94.94 86 LEU A N 1
ATOM 674 C CA . LEU A 1 86 ? -2.957 -4.378 18.038 1.00 94.94 86 LEU A CA 1
ATOM 675 C C . LEU A 1 86 ? -1.522 -4.722 17.616 1.00 94.94 86 LEU A C 1
ATOM 677 O O . LEU A 1 86 ? -1.295 -5.127 16.468 1.00 94.94 86 LEU A O 1
ATOM 681 N N . ARG A 1 87 ? -0.563 -4.570 18.535 1.00 93.69 87 ARG A N 1
ATOM 682 C CA . ARG A 1 87 ? 0.866 -4.812 18.295 1.00 93.69 87 ARG A CA 1
ATOM 683 C C . ARG A 1 87 ? 1.209 -6.297 18.156 1.00 93.69 87 ARG A C 1
ATOM 685 O O . ARG A 1 87 ? 2.159 -6.624 17.445 1.00 93.69 87 ARG A O 1
ATOM 692 N N . ARG A 1 88 ? 0.413 -7.203 18.741 1.00 95.50 88 ARG A N 1
ATOM 693 C CA . ARG A 1 88 ? 0.576 -8.668 18.579 1.00 95.50 88 ARG A CA 1
ATOM 694 C C . ARG A 1 88 ? 0.505 -9.120 17.118 1.00 95.50 88 ARG A C 1
ATOM 696 O O . ARG A 1 88 ? 1.084 -10.138 16.764 1.00 95.50 88 ARG A O 1
ATOM 703 N N . TYR A 1 89 ? -0.149 -8.341 16.256 1.00 91.56 89 TYR A N 1
ATOM 704 C CA . TYR A 1 89 ? -0.308 -8.626 14.827 1.00 91.56 89 TYR A CA 1
ATOM 705 C C . TYR A 1 89 ? 0.744 -7.928 13.934 1.00 91.56 89 TYR A C 1
ATOM 707 O O . TYR A 1 89 ? 0.496 -7.704 12.741 1.00 91.56 89 TYR A O 1
ATOM 715 N N . GLY A 1 90 ? 1.883 -7.515 14.502 1.00 90.19 90 GLY A N 1
ATOM 716 C CA . GLY A 1 90 ? 3.030 -6.947 13.786 1.00 90.19 90 GLY A CA 1
ATOM 717 C C . GLY A 1 90 ? 3.103 -5.414 13.761 1.00 90.19 90 GLY A C 1
ATOM 718 O O . GLY A 1 90 ? 2.283 -4.704 14.343 1.00 90.19 90 GLY A O 1
ATOM 719 N N . THR A 1 91 ? 4.100 -4.888 13.044 1.00 86.12 91 THR A N 1
ATOM 720 C CA . THR A 1 91 ? 4.467 -3.454 13.002 1.00 86.12 91 THR A CA 1
ATOM 721 C C . THR A 1 91 ? 3.404 -2.542 12.373 1.00 86.12 91 THR A C 1
ATOM 723 O O . THR A 1 91 ? 3.430 -1.331 12.572 1.00 86.12 91 THR A O 1
ATOM 726 N N . GLY A 1 92 ? 2.424 -3.102 11.659 1.00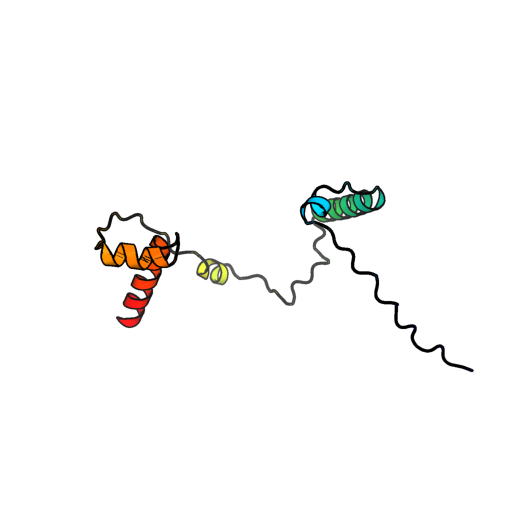 89.38 92 GLY A N 1
ATOM 727 C CA . GLY A 1 92 ? 1.367 -2.368 10.953 1.00 89.38 92 GLY A CA 1
ATOM 728 C C . GLY A 1 92 ? 0.196 -1.863 11.809 1.00 89.38 92 GLY A C 1
ATOM 729 O O . GLY A 1 92 ? -0.869 -1.585 11.250 1.00 89.38 92 GLY A O 1
ATOM 730 N N . TYR A 1 93 ? 0.339 -1.759 13.135 1.00 90.50 93 TYR A N 1
ATOM 731 C CA . TYR A 1 93 ? -0.770 -1.434 14.044 1.00 90.50 93 TYR A CA 1
ATOM 732 C C . TYR A 1 93 ? -1.460 -0.094 13.716 1.00 90.50 93 TYR A C 1
ATOM 734 O O . TYR A 1 93 ? -2.688 -0.038 13.704 1.00 90.50 93 TYR A O 1
ATOM 742 N N . SER A 1 94 ? -0.718 0.949 13.320 1.00 87.75 94 SER A N 1
ATOM 743 C CA . SER A 1 94 ? -1.290 2.251 12.920 1.00 87.75 94 SER A CA 1
ATOM 744 C C . SER A 1 94 ? -2.213 2.160 11.700 1.00 87.75 94 SER A C 1
ATOM 746 O O . SER A 1 94 ? -3.228 2.849 11.612 1.00 87.75 94 SER A O 1
ATOM 748 N N . THR A 1 95 ? -1.896 1.283 10.745 1.00 90.44 95 THR A N 1
ATOM 749 C CA . THR A 1 95 ? -2.774 1.028 9.591 1.00 90.44 95 THR A CA 1
ATOM 750 C C . THR A 1 95 ? -4.000 0.223 10.012 1.00 90.44 95 THR A C 1
ATOM 752 O O . THR A 1 95 ? -5.104 0.485 9.538 1.00 90.44 95 THR A O 1
ATOM 755 N N . ARG A 1 96 ? -3.826 -0.718 10.946 1.00 93.31 96 ARG A N 1
ATOM 756 C CA . ARG A 1 96 ? -4.909 -1.553 11.472 1.00 93.31 96 ARG A CA 1
ATOM 757 C C . ARG A 1 96 ? -5.954 -0.733 12.234 1.00 93.31 96 ARG A C 1
ATOM 759 O O . ARG A 1 96 ? -7.139 -0.977 12.036 1.00 93.31 96 ARG A O 1
ATOM 766 N N . ILE A 1 97 ? -5.536 0.290 12.986 1.00 93.56 97 ILE A N 1
ATOM 767 C CA . ILE A 1 97 ? -6.445 1.261 13.627 1.00 93.56 97 ILE A CA 1
ATOM 768 C C . ILE A 1 97 ? -7.378 1.894 12.591 1.00 93.56 97 ILE A C 1
ATOM 770 O O . ILE A 1 97 ? -8.596 1.834 12.735 1.00 93.56 97 ILE A O 1
ATOM 774 N N . ASN A 1 98 ? -6.825 2.434 11.502 1.00 91.81 98 ASN A N 1
ATOM 775 C CA . ASN A 1 98 ? -7.632 3.062 10.453 1.00 91.81 98 ASN A CA 1
ATOM 776 C C . ASN A 1 98 ? -8.622 2.085 9.801 1.00 91.81 98 ASN A C 1
ATOM 778 O O . ASN A 1 98 ? -9.744 2.473 9.483 1.00 91.81 98 ASN A O 1
ATOM 782 N N . ASN A 1 99 ? -8.230 0.824 9.608 1.00 92.44 99 ASN A N 1
ATOM 783 C CA . ASN A 1 99 ? -9.119 -0.191 9.041 1.00 92.44 99 ASN A CA 1
ATOM 784 C C . ASN A 1 99 ? -10.286 -0.519 9.982 1.00 92.44 99 ASN A C 1
ATOM 786 O O . ASN A 1 99 ? -11.420 -0.623 9.520 1.00 92.44 99 ASN A O 1
ATOM 790 N N . ILE A 1 100 ? -10.020 -0.637 11.288 1.00 94.19 100 ILE A N 1
ATOM 791 C CA . ILE A 1 100 ? -11.055 -0.867 12.305 1.00 94.19 100 ILE A CA 1
ATOM 792 C C . ILE A 1 100 ? -12.045 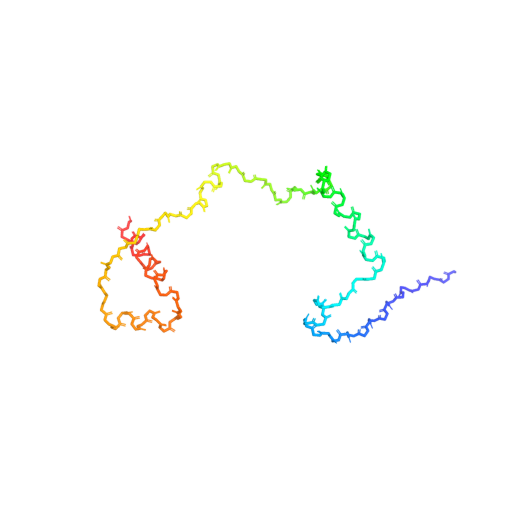0.300 12.315 1.00 94.19 100 ILE A C 1
ATOM 794 O O . ILE A 1 100 ? -13.247 0.076 12.205 1.00 94.19 100 ILE A O 1
ATOM 798 N N . LEU A 1 101 ? -11.548 1.540 12.359 1.00 93.50 101 LEU A N 1
ATOM 799 C CA . LEU A 1 101 ? -12.398 2.733 12.342 1.00 93.50 101 LEU A CA 1
ATOM 800 C C . LEU A 1 101 ? -13.279 2.787 11.087 1.00 93.50 101 LEU A C 1
ATOM 802 O O . LEU A 1 101 ? -14.478 3.027 11.194 1.00 93.50 101 LEU A O 1
ATOM 806 N N . ARG A 1 102 ? -12.727 2.484 9.903 1.00 93.00 102 ARG A N 1
ATOM 807 C CA . ARG A 1 102 ? -13.512 2.418 8.657 1.00 93.00 102 ARG A CA 1
ATOM 808 C C . ARG A 1 102 ? -14.607 1.355 8.705 1.00 93.00 102 ARG A C 1
ATOM 810 O O . ARG A 1 102 ? -15.717 1.634 8.267 1.00 93.00 102 ARG A O 1
ATOM 817 N N . ALA A 1 103 ? -14.310 0.170 9.237 1.00 94.88 103 ALA A N 1
ATOM 818 C CA . ALA A 1 103 ? -15.292 -0.905 9.363 1.00 94.88 103 ALA A CA 1
ATOM 819 C C . ALA A 1 103 ? -16.431 -0.542 10.333 1.00 94.88 103 ALA A C 1
ATOM 821 O O . ALA A 1 103 ? -17.582 -0.912 10.102 1.00 94.88 103 ALA A O 1
ATOM 822 N N . VAL A 1 104 ? -16.128 0.205 11.400 1.00 96.44 104 VAL A N 1
ATOM 823 C CA . VAL A 1 104 ? -17.146 0.744 12.315 1.00 96.44 104 VAL A CA 1
ATOM 824 C C . VAL A 1 104 ? -17.992 1.802 11.603 1.00 96.44 104 VAL A C 1
ATOM 826 O O . VAL A 1 104 ? -19.215 1.691 11.598 1.00 96.44 104 VAL A O 1
ATOM 829 N N . MET A 1 105 ? -17.362 2.766 10.921 1.00 95.38 105 MET A N 1
ATOM 830 C CA . MET A 1 105 ? -18.069 3.802 10.155 1.00 95.38 105 MET A CA 1
ATOM 831 C C . MET A 1 105 ? -18.994 3.221 9.080 1.00 95.38 105 MET A C 1
ATOM 833 O O . MET A 1 105 ? -20.079 3.751 8.878 1.00 95.38 105 MET A O 1
ATOM 837 N N . SER A 1 106 ? -18.595 2.145 8.392 1.00 93.31 106 SER A N 1
ATOM 838 C CA . SER A 1 106 ? -19.432 1.517 7.358 1.00 93.31 106 SER A CA 1
ATOM 839 C C . SER A 1 106 ? -20.642 0.774 7.916 1.00 93.31 106 SER A C 1
ATOM 841 O O . SER A 1 106 ? -21.611 0.604 7.194 1.00 93.31 106 SER A O 1
ATOM 843 N N . ARG A 1 107 ? -20.573 0.293 9.164 1.00 93.69 107 ARG A N 1
ATOM 844 C CA . ARG A 1 107 ? -21.692 -0.394 9.832 1.00 93.69 107 ARG A CA 1
ATOM 845 C C . ARG A 1 107 ? -22.681 0.576 10.469 1.00 93.69 107 ARG A C 1
ATOM 847 O O . ARG A 1 107 ? -23.830 0.216 10.664 1.00 93.69 107 ARG A O 1
ATOM 854 N N . ALA A 1 108 ? -22.217 1.768 10.832 1.00 86.88 108 ALA A N 1
ATOM 855 C CA . ALA A 1 108 ? -23.050 2.829 11.390 1.00 86.88 108 ALA A CA 1
ATOM 856 C C . ALA A 1 108 ? -23.812 3.631 10.316 1.00 86.88 108 ALA A C 1
ATOM 858 O O . ALA A 1 108 ? -24.475 4.610 10.649 1.00 86.88 108 ALA A O 1
ATOM 859 N N . ARG A 1 109 ? -23.657 3.259 9.043 1.0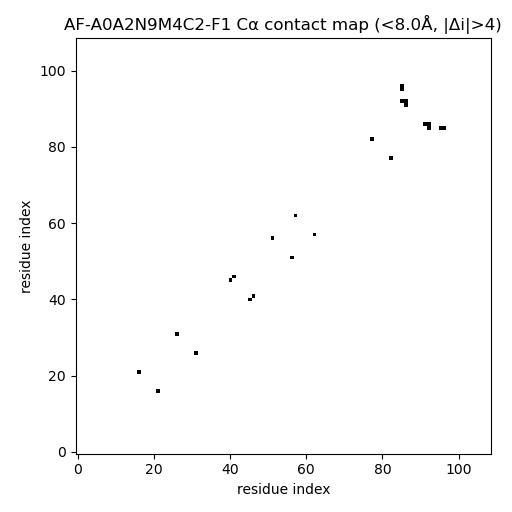0 65.06 109 ARG A N 1
ATOM 860 C CA . ARG A 1 109 ? -24.223 3.928 7.875 1.00 65.06 109 ARG A CA 1
ATOM 861 C C . ARG A 1 109 ? -25.383 3.119 7.323 1.00 65.06 109 ARG A C 1
ATOM 863 O O . ARG A 1 109 ? -26.333 3.769 6.847 1.00 65.06 109 ARG A O 1
#

Sequence (109 aa):
MAKRSSASSRRGKLISVSAESIFSRPLNKRQTAVLARIAKRQAAGEDSDIDYSDIPPLTDEQLAKFRRAPKVLIAARLDRDIYDWLRRYGTGYSTRINNILRAVMSRAR

pLDDT: mean 85.43, std 11.56, range [42.75, 96.81]

Secondary structure (DSSP, 8-state):
--------PPPPPP----HHHHHTPPPPHHHHHHHHHHHHHHHTT--TT---TTSPPPPHHHHHHTPPPPPP-------HHHHHHHHTT-TTHHHHHHHHHHHHHHH--

Mean predicted aligned error: 13.76 Å

Solvent-accessible surface area (backbone atoms only — not comparable to full-atom values): 7378 Å² total; per-residue (Å²): 137,86,79,83,71,83,77,76,74,76,80,74,81,88,80,91,75,55,71,70,60,62,74,70,53,81,77,51,74,69,56,49,52,51,51,51,52,51,51,53,41,59,76,68,64,68,56,84,85,64,82,47,88,91,58,69,83,74,50,72,71,61,54,58,69,70,58,77,78,84,83,80,92,74,95,75,91,74,58,68,68,61,51,53,58,43,45,76,77,41,93,58,32,75,61,48,52,55,53,51,51,50,56,50,55,64,72,79,104

=== Feature glossary ===
Legend for the data blocks above and below:

— What the protein is —

The amino-acid sequence is the protein's primary structure: the linear order of residues from the N-terminus to the C-terminus, written in one-letter code. Everything else here — the 3D coordinates, the secondary structure, the domain annotations — is ultimately a consequence of this string.

Database cross-references. InterPro integrates a dozen domain/family signature databases into unified entries with residue-range hits. GO terms attach function/process/location labels with evidence codes. CATH codes position the fold in a four-level structural taxonomy. Organism is the NCBI-taxonomy species name.

— Where its atoms are —

The mmCIF block holds the 3D Cartesian coordinates of each backbone atom (N, Cα, C, O) in ångströms. mmCIF is the PDB's canonical archive format — a tagged-loop text representation of the atomic model.

The six renders are ortho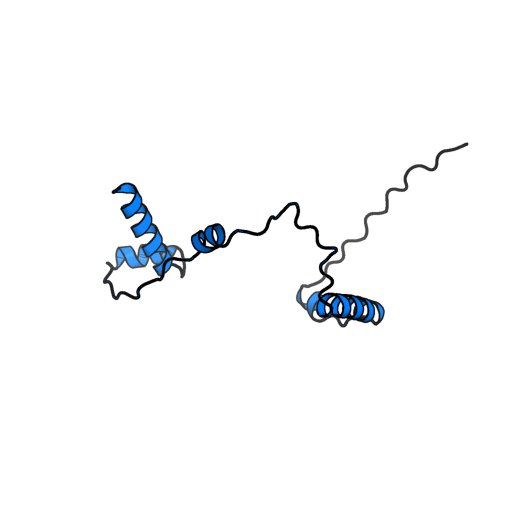graphic views along the three Cartesian axes in both directions. Representation (cartoon, sticks, or surface) and color scheme (sequence-rainbow or by-chain) vary across proteins so the training set covers all the common visualization conventions.

— Local backbone conformation —

Secondary structure is the local, repeating backbone conformation. DSSP classifies it into eight states by reading the hydrogen-bond network: three helix types (H, G, I), two β types (E, B), two non-regular types (T, S), and unstructured coil (-).

SS3 is a coarse helix/strand/coil call (letters a/b/c) made by the P-SEA algorithm from inter-Cα distances and dihedrals. It is less detailed than DSSP but needs only Cα positions.

Backbone dihedral angles. Every residue except chain termini has a φ (preceding-C → N → Cα → C) and a ψ (N → Cα → C → next-N). They are reported in degrees following the IUPAC sign convention. Secondary structure is essentially a statement about which (φ, ψ) basin each residue occupies.

— Global shape and packing —

The geometric summary reports three shape descriptors. Rg (radius of gyration) measures how spread out the Cα atoms are about their centre of mass; compact globular proteins have small Rg, elongated or unfolded ones large. Cα contacts (<8 Å, |i−j|>4) count long-range residue pairs in spatial proximity — high for tightly packed folds, near zero for rods or random coil. The bounding-box extents give the protein's footprint along x, y, z in Å.

Solvent accessibility: the surface area of each residue that a 1.4 Å water probe can touch, in Å². When only backbone atoms are present the absolute values are lower than full-atom SASA (side chains contribute most of the area) and are flagged as backbone-only.

Plot images: a contact map (which residues are close in 3D, as an N×N binary image), a Ramachandran scatter (backbone torsion angles, revealing secondary-structure composition at a glance), and — for AlphaFold structures — a PAE heatmap (pairwise prediction confidence).

— Structural neighborhood —

Foldseek's 3Di representation compresses backbone geometry into a per-residue letter drawn from a learned twenty-state alphabet. It captures the tertiary interaction pattern around each residue — which residues are packed against it in space, regardless of where they are in sequence.

Structural nearest neighbors (via Foldseek easy-search vs the PDB). Reported per hit: target PDB id, E-value, and alignment TM-score. A TM-score above ~0.5 is the conventional threshold for 'same fold'.

— Confidence and disorder —

pLDDT (predicted Local Distance Difference Test) is AlphaFold's per-residue confidence score, ranging from 0 to 100. Values above 90 indicate high confidence (typically well-packed cores); 70–90 is confident; 50–70 low confidence; below 50 usually means the region is disordered or the prediction is unreliable there. AlphaFold stores pLDDT in the mmCIF B-factor column.

For experimental (PDB) structures, the B-factor (temperature factor) quantifies the positional spread of each atom in the crystal — a combination of thermal vibration and static disorder — in units of Å². High B-factors mark flexible loops or poorly resolved regions; low B-factors mark the rigid, well-ordered core.

Predicted Aligned Error (PAE) is an AlphaFold confidence matrix: entry (i, j) is the expected error in the position of residue j, in ångströms, when the prediction is superimposed on the true structure at residue i. Low PAE within a block of residues means that block is internally rigid and well-predicted; high PAE between two blocks means their relative placement is uncertain even if each block individually is confident.